Protein AF-D6E9Y6-F1 (afdb_monomer)

Radius of gyration: 9.43 Å; Cα contacts (8 Å, |Δi|>4): 25; chains: 1; bounding box: 22×18×22 Å

Organism: NCBI:txid657308

Secondary structure (DSSP, 8-state):
--HHHHHHHHHHHHHHHHTT--HHHHHHT-TT--HHHHHHHHHHH-

Structure (mmCIF, N/CA/C/O backbone):
data_AF-D6E9Y6-F1
#
_entry.id   AF-D6E9Y6-F1
#
loop_
_atom_site.group_PDB
_atom_site.id
_atom_site.type_symbol
_atom_site.label_atom_id
_atom_site.label_alt_id
_atom_site.label_comp_id
_atom_site.label_asym_id
_atom_site.label_entity_id
_atom_site.label_seq_id
_atom_site.pdbx_PDB_ins_code
_atom_site.Cartn_x
_atom_site.Cartn_y
_atom_site.Cartn_z
_atom_site.occupancy
_atom_site.B_iso_or_equiv
_atom_site.auth_seq_id
_atom_site.auth_comp_id
_atom_site.auth_asym_id
_atom_site.auth_atom_id
_atom_site.pdbx_PDB_model_num
ATOM 1 N N . MET A 1 1 ? -5.356 3.917 10.719 1.00 86.75 1 MET A N 1
ATOM 2 C CA . MET A 1 1 ? -3.990 4.428 10.975 1.00 86.75 1 MET A CA 1
ATOM 3 C C . MET A 1 1 ? -4.021 5.943 11.094 1.00 86.75 1 MET A C 1
ATOM 5 O O . MET A 1 1 ? -5.008 6.560 10.716 1.00 86.75 1 MET A O 1
ATOM 9 N N . THR A 1 2 ? -2.981 6.571 11.646 1.00 92.75 2 THR A N 1
ATOM 10 C CA . THR A 1 2 ? -2.888 8.040 11.617 1.00 92.75 2 THR A CA 1
ATOM 11 C C . THR A 1 2 ? -2.513 8.525 10.217 1.00 92.75 2 THR A C 1
ATOM 13 O O . THR A 1 2 ? -1.878 7.801 9.451 1.00 92.75 2 THR A O 1
ATOM 16 N N . LYS A 1 3 ? -2.833 9.786 9.899 1.00 90.88 3 LYS A N 1
ATOM 17 C CA . LYS A 1 3 ? -2.461 10.408 8.617 1.00 90.88 3 LYS A CA 1
ATOM 18 C C . LYS A 1 3 ? -0.956 10.293 8.328 1.00 90.88 3 LYS A C 1
ATOM 20 O O . LYS A 1 3 ? -0.569 9.971 7.215 1.00 90.88 3 LYS A O 1
ATOM 25 N N . ILE A 1 4 ? -0.116 10.471 9.351 1.00 94.06 4 ILE A N 1
ATOM 26 C CA . ILE A 1 4 ? 1.347 10.344 9.239 1.00 94.06 4 ILE A CA 1
ATOM 27 C C . ILE A 1 4 ? 1.755 8.911 8.873 1.00 94.06 4 ILE A C 1
ATOM 29 O O . ILE A 1 4 ? 2.602 8.718 8.006 1.00 94.06 4 ILE A O 1
ATOM 33 N N . GLN A 1 5 ? 1.153 7.903 9.511 1.00 93.94 5 GLN A N 1
ATOM 34 C CA . GLN A 1 5 ? 1.444 6.498 9.214 1.00 93.94 5 GLN A CA 1
ATOM 35 C C . GLN A 1 5 ? 1.072 6.142 7.773 1.00 93.94 5 GLN A C 1
ATOM 37 O O . GLN A 1 5 ? 1.871 5.510 7.088 1.00 93.94 5 GLN A O 1
ATOM 42 N N . LEU A 1 6 ? -0.090 6.598 7.300 1.00 94.06 6 LEU A N 1
ATOM 43 C CA . LEU A 1 6 ? -0.524 6.383 5.918 1.00 94.06 6 LEU A CA 1
ATOM 44 C C . LEU A 1 6 ? 0.446 7.019 4.917 1.00 94.06 6 LEU A C 1
ATOM 46 O O . LEU A 1 6 ? 0.879 6.341 3.992 1.00 94.06 6 LEU A O 1
ATOM 50 N N . THR A 1 7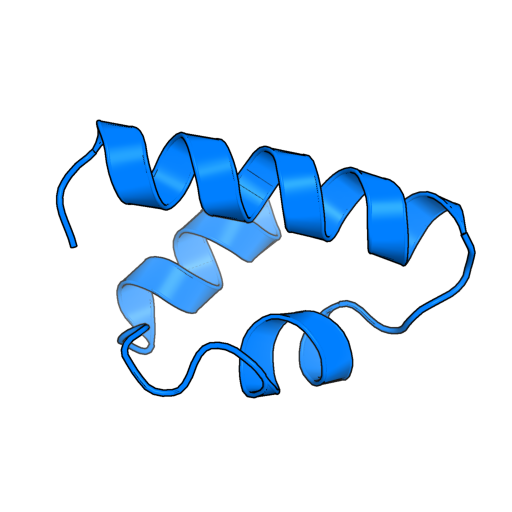 ? 0.893 8.257 5.152 1.00 94.38 7 THR A N 1
ATOM 51 C CA . THR A 1 7 ? 1.885 8.923 4.288 1.00 94.38 7 THR A CA 1
ATOM 52 C C . THR A 1 7 ? 3.231 8.189 4.253 1.00 94.38 7 THR A C 1
ATOM 54 O O . THR A 1 7 ? 3.861 8.088 3.199 1.00 94.38 7 THR A O 1
ATOM 57 N N . ILE A 1 8 ? 3.697 7.660 5.391 1.00 94.94 8 ILE A N 1
ATOM 58 C CA . ILE A 1 8 ? 4.938 6.867 5.442 1.00 94.94 8 ILE A CA 1
ATOM 59 C C . ILE A 1 8 ? 4.780 5.583 4.623 1.00 94.94 8 ILE A C 1
ATOM 61 O O . ILE A 1 8 ? 5.678 5.227 3.859 1.00 94.94 8 ILE A O 1
ATOM 65 N N . ILE A 1 9 ? 3.640 4.906 4.759 1.00 94.88 9 ILE A N 1
ATOM 66 C CA . ILE A 1 9 ? 3.3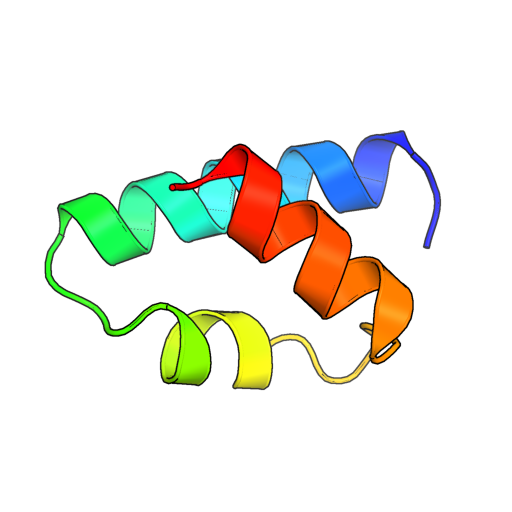48 3.674 4.025 1.00 94.88 9 ILE A CA 1
ATOM 67 C C . ILE A 1 9 ? 3.240 3.950 2.529 1.00 94.88 9 ILE A C 1
ATOM 69 O O . ILE A 1 9 ? 3.859 3.224 1.761 1.00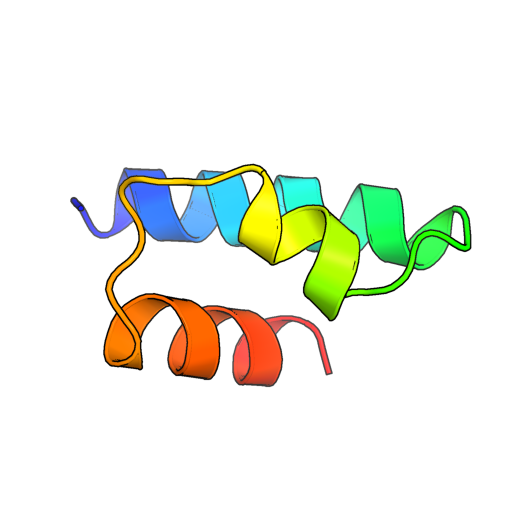 94.88 9 ILE A O 1
ATOM 73 N N . ALA A 1 10 ? 2.543 5.010 2.115 1.00 94.94 10 ALA A N 1
ATOM 74 C CA . ALA A 1 10 ? 2.422 5.392 0.710 1.00 94.94 10 ALA A CA 1
ATOM 75 C C . ALA A 1 10 ? 3.797 5.625 0.068 1.00 94.94 10 ALA A C 1
ATOM 77 O O . ALA A 1 10 ? 4.108 5.044 -0.970 1.00 94.94 10 ALA A O 1
ATOM 78 N N . LYS A 1 11 ? 4.682 6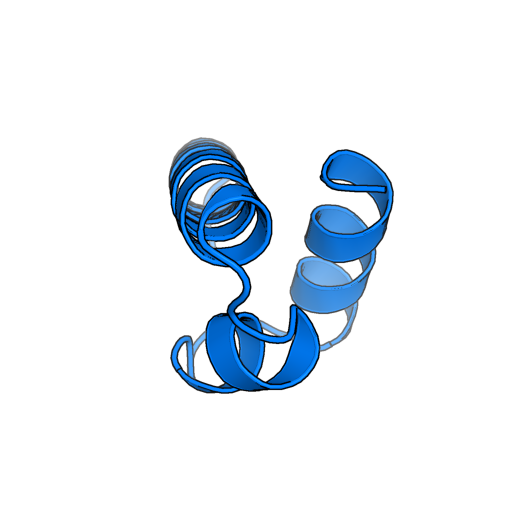.378 0.738 1.00 95.62 11 LYS A N 1
ATOM 79 C CA . LYS A 1 11 ? 6.063 6.590 0.269 1.00 95.62 11 LYS A CA 1
ATOM 80 C C . LYS A 1 11 ? 6.863 5.291 0.188 1.00 95.62 11 LYS A C 1
ATOM 82 O O . LYS A 1 11 ? 7.569 5.067 -0.793 1.00 95.62 11 LYS A O 1
ATOM 87 N N . ALA A 1 12 ? 6.775 4.439 1.208 1.00 95.31 12 ALA A N 1
ATOM 88 C CA . ALA A 1 12 ? 7.470 3.154 1.213 1.00 95.31 12 ALA A CA 1
ATOM 89 C C . ALA A 1 12 ? 6.960 2.230 0.097 1.00 95.31 12 ALA A C 1
ATOM 91 O O . ALA A 1 12 ? 7.760 1.592 -0.588 1.00 95.31 12 ALA A O 1
ATOM 92 N N . ALA A 1 13 ? 5.644 2.196 -0.113 1.00 95.50 13 ALA A N 1
ATOM 93 C CA . ALA A 1 13 ? 5.015 1.415 -1.160 1.00 95.50 13 ALA A CA 1
ATOM 94 C C . ALA A 1 13 ? 5.415 1.918 -2.552 1.00 95.50 13 ALA A C 1
ATOM 96 O O . ALA A 1 13 ? 5.857 1.112 -3.363 1.00 95.50 13 ALA A O 1
ATOM 97 N N . ALA A 1 14 ? 5.401 3.232 -2.790 1.00 95.69 14 ALA A N 1
ATOM 98 C CA . ALA A 1 14 ? 5.854 3.830 -4.047 1.00 95.69 14 ALA A CA 1
ATOM 99 C C . ALA A 1 14 ? 7.301 3.443 -4.403 1.00 95.69 14 ALA A C 1
ATOM 101 O O . ALA A 1 14 ? 7.588 3.095 -5.545 1.00 95.69 14 ALA A O 1
ATOM 102 N N . ILE A 1 15 ? 8.216 3.429 -3.425 1.00 95.56 15 ILE A N 1
ATOM 103 C CA . ILE A 1 15 ? 9.613 3.012 -3.645 1.00 95.56 15 ILE A CA 1
ATOM 104 C C . ILE A 1 15 ? 9.700 1.538 -4.059 1.00 95.56 15 ILE A C 1
ATOM 106 O O . ILE A 1 15 ? 10.489 1.189 -4.936 1.00 95.56 15 ILE A O 1
ATOM 110 N N . ARG A 1 16 ? 8.925 0.663 -3.414 1.00 94.56 16 ARG A N 1
ATOM 111 C CA . ARG A 1 16 ? 8.906 -0.779 -3.709 1.00 94.56 16 ARG A CA 1
ATOM 112 C C . ARG A 1 16 ? 8.301 -1.061 -5.080 1.00 94.56 16 ARG A C 1
ATOM 114 O O . ARG A 1 16 ? 8.861 -1.831 -5.853 1.00 94.56 16 ARG A O 1
ATOM 121 N N . VAL A 1 17 ? 7.233 -0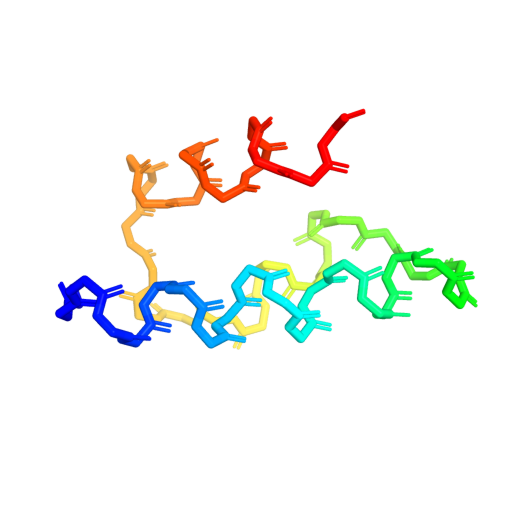.350 -5.419 1.00 94.44 17 VAL A N 1
ATOM 122 C CA . VAL A 1 17 ? 6.588 -0.420 -6.733 1.00 94.44 17 VAL A CA 1
ATOM 123 C C . VAL A 1 17 ? 7.527 0.073 -7.832 1.00 94.44 17 VAL A C 1
ATOM 125 O O . VAL A 1 17 ? 7.699 -0.602 -8.841 1.00 94.44 17 VAL A O 1
ATOM 128 N N .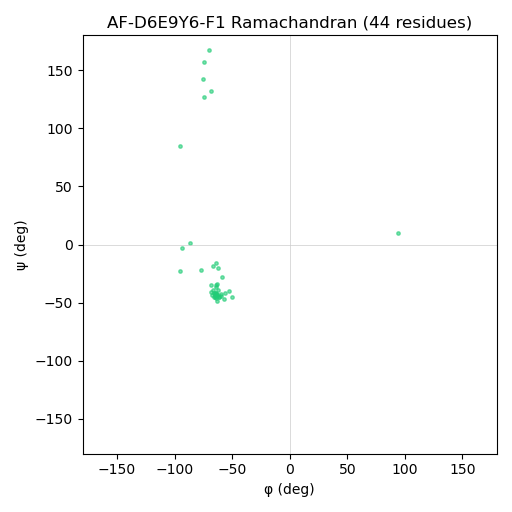 ALA A 1 18 ? 8.252 1.172 -7.603 1.00 94.06 18 ALA A N 1
ATOM 129 C CA . ALA A 1 18 ? 9.281 1.657 -8.526 1.00 94.06 18 ALA A CA 1
ATOM 130 C C . ALA A 1 18 ? 10.453 0.671 -8.720 1.00 94.06 18 ALA A C 1
ATOM 132 O O . ALA A 1 18 ? 11.175 0.755 -9.711 1.00 94.06 18 ALA A O 1
ATOM 133 N N . ARG A 1 19 ? 10.650 -0.274 -7.791 1.00 95.06 19 ARG A N 1
ATOM 134 C CA . ARG A 1 19 ? 11.621 -1.377 -7.909 1.00 95.06 19 ARG A CA 1
ATOM 135 C C . ARG A 1 19 ? 11.055 -2.605 -8.632 1.00 95.06 19 ARG A C 1
ATOM 137 O O . ARG A 1 19 ? 11.776 -3.589 -8.778 1.00 95.06 19 ARG A O 1
ATOM 144 N N . GLY A 1 20 ? 9.806 -2.544 -9.093 1.00 94.56 20 GLY A N 1
ATOM 145 C CA . GLY A 1 20 ? 9.129 -3.608 -9.834 1.00 94.56 20 GLY A CA 1
ATOM 146 C C . GLY A 1 20 ? 8.293 -4.556 -8.974 1.00 94.56 20 GLY A C 1
ATOM 147 O O . GLY A 1 20 ? 7.851 -5.581 -9.482 1.00 94.56 20 GLY A O 1
ATOM 148 N N . GLU A 1 21 ? 8.075 -4.256 -7.690 1.00 95.31 21 GLU A N 1
ATOM 149 C CA . GLU A 1 21 ? 7.127 -5.026 -6.877 1.00 95.31 21 GLU A CA 1
ATOM 150 C C . GLU A 1 21 ? 5.677 -4.663 -7.243 1.00 95.31 21 GLU A C 1
ATOM 152 O O . GLU A 1 21 ? 5.354 -3.498 -7.470 1.00 95.31 21 GLU A O 1
ATOM 157 N N . GLU A 1 22 ? 4.769 -5.641 -7.251 1.00 94.19 22 GLU A N 1
ATOM 158 C CA . GLU A 1 22 ? 3.349 -5.354 -7.466 1.00 94.19 22 GLU A CA 1
ATOM 159 C C . GLU A 1 22 ? 2.741 -4.582 -6.289 1.00 94.19 22 GLU A C 1
ATOM 161 O O . GLU A 1 22 ? 2.873 -4.983 -5.128 1.00 94.19 22 GLU A O 1
ATOM 166 N N . VAL A 1 23 ? 2.004 -3.508 -6.598 1.00 92.94 23 VAL A N 1
ATOM 167 C CA . VAL A 1 23 ? 1.299 -2.662 -5.615 1.00 92.94 23 VAL A CA 1
ATOM 168 C C . VAL A 1 23 ? 0.455 -3.509 -4.662 1.00 92.94 23 VAL A C 1
ATOM 170 O O . VAL A 1 23 ? 0.507 -3.310 -3.448 1.00 92.94 23 VAL A O 1
ATOM 173 N N . ASP A 1 24 ? -0.292 -4.480 -5.187 1.00 91.81 24 ASP A N 1
ATOM 174 C CA . ASP A 1 24 ? -1.174 -5.327 -4.384 1.00 91.81 24 ASP A CA 1
ATOM 175 C C . ASP A 1 24 ? -0.413 -6.203 -3.390 1.00 91.81 24 ASP A C 1
ATOM 177 O O . ASP A 1 24 ? -0.793 -6.277 -2.218 1.00 91.81 24 ASP A O 1
ATOM 181 N N . ALA A 1 25 ? 0.707 -6.790 -3.811 1.00 93.62 25 ALA A N 1
ATOM 182 C CA . ALA A 1 25 ? 1.568 -7.580 -2.937 1.00 93.62 25 ALA A CA 1
ATOM 183 C C . ALA A 1 25 ? 2.212 -6.713 -1.842 1.00 93.62 25 ALA A C 1
ATOM 185 O O . ALA A 1 25 ? 2.255 -7.100 -0.669 1.00 93.62 25 ALA A O 1
ATOM 186 N N . VAL A 1 26 ? 2.666 -5.509 -2.202 1.00 94.31 26 VAL A N 1
ATOM 187 C CA . VAL A 1 26 ? 3.253 -4.556 -1.253 1.00 94.31 26 VAL A CA 1
ATOM 188 C C . VAL A 1 26 ? 2.220 -4.135 -0.214 1.00 94.31 26 VAL A C 1
ATOM 190 O O . VAL A 1 26 ? 2.494 -4.208 0.985 1.00 94.31 26 VAL A O 1
ATOM 193 N N . LEU A 1 27 ? 1.018 -3.747 -0.638 1.00 93.12 27 LEU A N 1
ATOM 194 C CA . LEU A 1 27 ? -0.035 -3.328 0.280 1.00 93.12 27 LEU A CA 1
ATOM 195 C C . LEU A 1 27 ? -0.557 -4.493 1.129 1.00 93.12 27 LEU A C 1
ATOM 197 O O . LEU A 1 27 ? -0.866 -4.293 2.305 1.00 93.12 27 LEU A O 1
ATOM 201 N N . ALA A 1 28 ? -0.629 -5.716 0.593 1.00 92.75 28 ALA A N 1
ATOM 202 C CA . ALA A 1 28 ? -1.015 -6.916 1.345 1.00 92.75 28 ALA A CA 1
ATOM 203 C C . ALA A 1 28 ? -0.089 -7.189 2.544 1.00 92.75 28 ALA A C 1
ATOM 205 O O . ALA A 1 28 ? -0.548 -7.704 3.563 1.00 92.75 28 ALA A O 1
ATOM 206 N N . SER A 1 29 ? 1.181 -6.767 2.476 1.00 93.75 29 SER A N 1
ATOM 207 C CA . SER A 1 29 ? 2.118 -6.879 3.604 1.00 93.75 29 SER A CA 1
ATOM 208 C C . SER A 1 29 ? 1.757 -5.993 4.810 1.00 93.75 29 SER A C 1
ATOM 210 O O . SER A 1 29 ? 2.190 -6.263 5.931 1.00 93.75 29 SER A O 1
ATOM 212 N N . TYR A 1 30 ? 0.912 -4.975 4.619 1.00 92.81 30 TYR A N 1
ATOM 213 C CA . TYR A 1 30 ? 0.393 -4.125 5.689 1.00 92.81 30 TYR A CA 1
ATOM 214 C C . TYR A 1 30 ? -0.978 -4.637 6.156 1.00 92.81 30 TYR A C 1
ATOM 216 O O . TYR A 1 30 ? -2.033 -4.153 5.745 1.00 92.81 30 TYR A O 1
ATOM 224 N N . THR A 1 31 ? -0.964 -5.609 7.070 1.00 91.81 31 THR A N 1
ATOM 225 C CA . THR A 1 31 ? -2.170 -6.287 7.596 1.00 91.81 31 THR A CA 1
ATOM 226 C C . THR A 1 31 ? -3.122 -5.383 8.379 1.00 91.81 31 THR A C 1
ATOM 228 O O . THR A 1 31 ? -4.268 -5.750 8.610 1.00 91.81 31 THR A O 1
ATOM 231 N N . LYS A 1 32 ? -2.655 -4.204 8.801 1.00 93.75 32 LYS A N 1
ATOM 232 C CA . LYS A 1 32 ? -3.444 -3.221 9.558 1.00 93.75 32 LYS A CA 1
ATOM 233 C C . LYS A 1 32 ? -4.121 -2.163 8.682 1.00 93.75 32 LYS A C 1
ATOM 235 O O . LYS A 1 32 ? -4.799 -1.309 9.241 1.00 93.75 32 LYS A O 1
ATOM 240 N N . LEU A 1 33 ? -3.895 -2.179 7.364 1.00 93.06 33 LEU A N 1
ATOM 241 C CA . LEU A 1 33 ? -4.605 -1.294 6.440 1.00 93.06 33 LEU A CA 1
ATOM 242 C C . LEU A 1 33 ? -6.034 -1.788 6.250 1.00 93.06 33 LEU A C 1
ATOM 244 O O . LEU A 1 33 ? -6.230 -2.947 5.866 1.00 93.06 33 LEU A O 1
ATOM 248 N N . THR A 1 34 ? -7.001 -0.896 6.454 1.00 94.62 34 THR A N 1
ATOM 249 C CA . THR A 1 34 ? -8.374 -1.136 5.992 1.00 94.62 34 THR A CA 1
ATOM 250 C C . THR A 1 34 ? -8.443 -1.059 4.469 1.00 94.62 34 THR A C 1
ATOM 252 O O . THR A 1 34 ? -7.510 -0.590 3.808 1.00 94.62 34 THR A O 1
ATOM 255 N N . ASP A 1 35 ? -9.554 -1.515 3.899 1.00 93.44 35 ASP A N 1
ATOM 256 C CA . ASP A 1 35 ? -9.761 -1.456 2.454 1.00 93.44 35 ASP A CA 1
ATOM 257 C C . ASP A 1 35 ? -9.822 -0.009 1.943 1.00 93.44 35 ASP A C 1
ATOM 259 O O . ASP A 1 35 ? -9.265 0.277 0.882 1.00 93.44 35 ASP A O 1
ATOM 263 N N . GLU A 1 36 ? -10.384 0.932 2.718 1.00 93.56 36 GLU A N 1
ATOM 264 C CA . GLU A 1 36 ? -10.387 2.350 2.332 1.00 93.56 36 GLU A CA 1
ATOM 265 C C . GLU A 1 36 ? -8.979 2.955 2.353 1.00 93.56 36 GLU A C 1
ATOM 267 O O . GLU A 1 36 ? -8.590 3.664 1.427 1.00 93.56 36 GLU A O 1
ATOM 272 N N . GLU A 1 37 ? -8.184 2.656 3.384 1.00 94.44 37 GLU A N 1
ATOM 273 C CA . GLU A 1 37 ? -6.803 3.143 3.479 1.00 94.44 37 GLU A CA 1
ATOM 274 C C . GLU A 1 37 ? -5.933 2.578 2.352 1.00 94.44 37 GLU A C 1
ATOM 276 O O . GLU A 1 37 ? -5.077 3.271 1.802 1.00 94.44 37 GLU A O 1
ATOM 281 N N . ARG A 1 38 ? -6.173 1.318 1.981 1.00 93.56 38 ARG A N 1
ATOM 282 C CA . ARG A 1 38 ? -5.499 0.644 0.872 1.00 93.56 38 ARG A CA 1
ATOM 283 C C . ARG A 1 38 ? -5.843 1.302 -0.464 1.00 93.56 38 ARG A C 1
ATOM 285 O O . ARG A 1 38 ? -4.940 1.518 -1.268 1.00 93.56 38 ARG A O 1
ATOM 292 N N . ALA A 1 39 ? -7.114 1.639 -0.686 1.00 93.31 39 ALA A N 1
ATOM 293 C CA . ALA A 1 39 ? -7.562 2.353 -1.879 1.00 93.31 39 ALA A CA 1
ATOM 294 C C . ALA A 1 39 ? -6.951 3.761 -1.964 1.00 93.31 39 ALA A C 1
ATOM 296 O O . ALA A 1 39 ? -6.383 4.109 -2.995 1.00 93.31 39 ALA A O 1
ATOM 297 N N . ALA A 1 40 ? -6.963 4.519 -0.863 1.00 92.44 40 ALA A N 1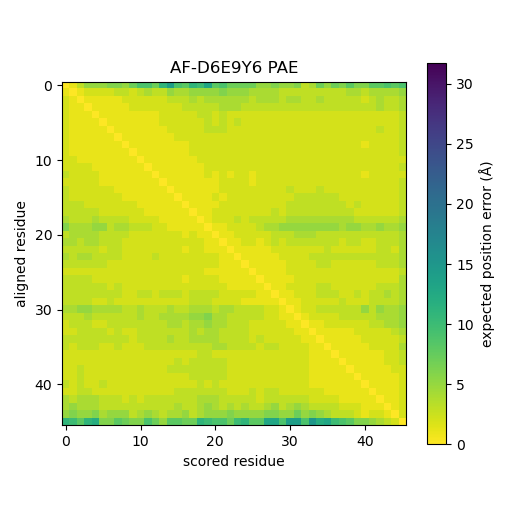
ATOM 298 C CA . ALA A 1 40 ? -6.370 5.857 -0.813 1.00 92.44 40 ALA A CA 1
ATOM 299 C C . ALA A 1 40 ? -4.867 5.839 -1.137 1.00 92.44 40 ALA A C 1
ATOM 301 O O . ALA A 1 40 ? -4.376 6.662 -1.904 1.00 92.44 40 ALA A O 1
ATOM 302 N N . ILE A 1 41 ? -4.133 4.862 -0.596 1.00 93.00 41 ILE A N 1
ATOM 303 C CA . ILE A 1 41 ? -2.708 4.703 -0.895 1.00 93.00 41 ILE A CA 1
ATOM 304 C C . ILE A 1 41 ? -2.494 4.310 -2.364 1.00 93.00 41 ILE A C 1
ATOM 306 O O . ILE A 1 41 ? 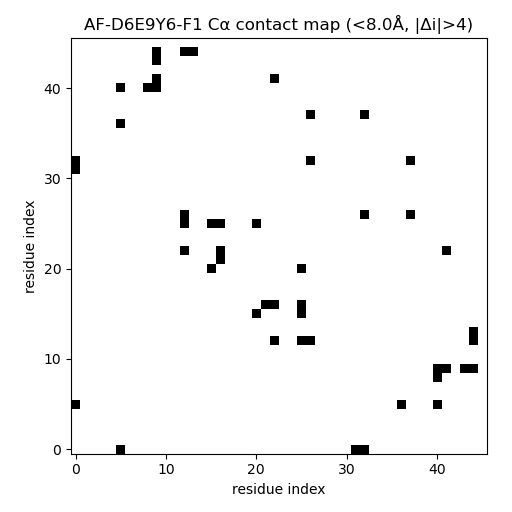-1.564 4.813 -2.982 1.00 93.00 41 ILE A O 1
ATOM 310 N N . LYS A 1 42 ? -3.338 3.449 -2.950 1.00 92.00 42 LYS A N 1
ATOM 311 C CA . LYS A 1 42 ? -3.247 3.118 -4.383 1.00 92.00 42 LYS A CA 1
ATOM 312 C C . LYS A 1 42 ? -3.418 4.347 -5.273 1.00 92.00 42 LYS A C 1
ATOM 314 O O . LYS A 1 42 ? -2.646 4.496 -6.211 1.00 92.00 42 LYS A O 1
ATOM 319 N N . GLU A 1 43 ? -4.393 5.205 -4.974 1.00 90.94 43 GLU A N 1
ATOM 320 C CA . GLU A 1 43 ? -4.617 6.452 -5.718 1.00 90.94 43 GLU A CA 1
ATOM 321 C C . GLU A 1 43 ? -3.432 7.420 -5.605 1.00 90.94 43 GLU A C 1
ATOM 323 O O . GLU A 1 43 ? -3.131 8.121 -6.561 1.00 90.94 43 GLU A O 1
ATOM 328 N N . GLU A 1 44 ? -2.738 7.444 -4.464 1.00 88.19 44 GLU A N 1
ATOM 329 C CA . GLU A 1 44 ? -1.580 8.323 -4.247 1.00 88.19 44 GLU A CA 1
ATOM 330 C C . GLU A 1 44 ? -0.294 7.827 -4.940 1.00 88.19 44 GLU A C 1
ATOM 332 O O . GLU A 1 44 ? 0.624 8.615 -5.167 1.00 88.19 44 GLU A O 1
ATOM 337 N N . ILE A 1 45 ? -0.202 6.528 -5.258 1.00 86.38 45 ILE A N 1
ATOM 338 C CA . ILE A 1 45 ? 0.970 5.920 -5.918 1.00 86.38 45 ILE A CA 1
ATOM 339 C C . ILE A 1 45 ? 0.798 5.825 -7.450 1.00 86.38 45 ILE A C 1
ATOM 341 O O . ILE A 1 45 ? 1.807 5.709 -8.148 1.00 86.38 45 ILE A O 1
ATOM 345 N N . ALA A 1 46 ? -0.442 5.825 -7.956 1.00 70.75 46 ALA A N 1
ATOM 346 C CA . ALA A 1 46 ? -0.770 5.761 -9.388 1.00 70.75 46 ALA A CA 1
ATOM 347 C C . ALA A 1 46 ? -0.369 7.039 -10.146 1.00 70.75 46 ALA A C 1
ATOM 349 O O . ALA A 1 46 ? 0.094 6.894 -11.302 1.00 70.75 46 ALA A O 1
#

Sequence (46 aa):
MTKIQLTIIAKAAAIRVARGEEVDAVLASYTKLTDEERAAIKEEIA

pLDDT: mean 92.87, std 3.87, range [70.75, 95.69]

Solvent-accessible surface area (backbone atoms only — not comparable to full-atom values): 2770 Å² total; per-residue (Å²): 128,54,74,68,55,50,54,53,49,36,55,53,44,41,55,44,36,76,72,71,45,56,65,68,64,56,54,61,73,46,80,82,57,50,73,67,58,48,50,53,37,48,67,76,61,109

Foldseek 3Di:
DDPVVLVVLLVVLLVVVVVVDDS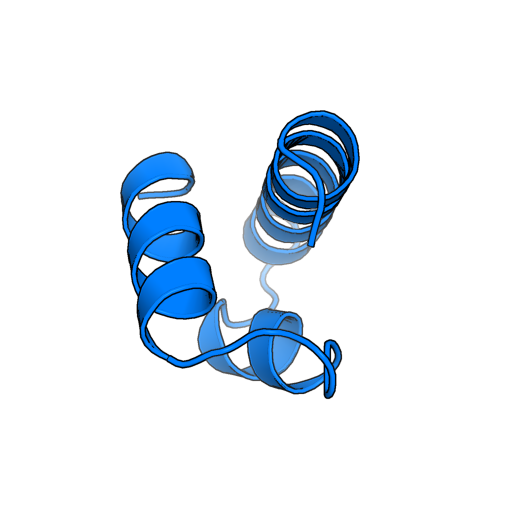VVSVVVVVPDDPVSSVVSVVVND

Mean predicted aligned error: 2.49 Å